Protein AF-A0AAV8XAU9-F1 (afdb_monomer_lite)

Sequence (96 aa):
MEEDGCERRNGKEILLQHMRTHKDDSEVTTYDCHFCSYKAKHKSNFNRHMLIHKDASELTTYRCALCPYNSKRKADLVRHRRFTMRRMCPRKRNEA

InterPro domains:
  IPR013087 Zinc finger C2H2-type [PS50157] (31-58)
  IPR013087 Zinc finger C2H2-type [SM00355] (31-53)
  IPR013087 Zinc finger C2H2-type [SM00355] (62-82)
  IPR036236 Zinc finger C2H2 superfamily [SSF57667] (30-82)

Structure (mmCIF, N/CA/C/O backbone):
data_AF-A0AAV8XAU9-F1
#
_entry.id   AF-A0AAV8XAU9-F1
#
loop_
_atom_site.group_PDB
_atom_site.id
_atom_site.type_symbol
_atom_site.label_atom_id
_atom_site.label_alt_id
_atom_site.label_comp_id
_atom_site.label_asym_id
_atom_site.label_entity_id
_atom_site.label_seq_id
_atom_site.pdbx_PDB_ins_code
_atom_site.Cartn_x
_atom_site.Cartn_y
_atom_site.Cartn_z
_atom_site.occupancy
_atom_site.B_iso_or_equiv
_atom_site.auth_seq_id
_atom_site.auth_comp_id
_atom_site.auth_asym_id
_atom_site.auth_atom_id
_atom_site.pdbx_PDB_model_num
ATOM 1 N N . MET A 1 1 ? 8.169 -28.664 -29.938 1.00 35.09 1 MET A N 1
ATOM 2 C CA . MET A 1 1 ? 7.235 -29.157 -28.910 1.00 35.09 1 MET A CA 1
ATOM 3 C C . MET A 1 1 ? 6.160 -28.108 -28.764 1.00 35.09 1 MET A C 1
ATOM 5 O O . MET A 1 1 ? 6.449 -26.993 -28.347 1.00 35.09 1 MET A O 1
ATOM 9 N N . GLU A 1 2 ? 5.004 -28.451 -29.314 1.00 48.81 2 GLU A N 1
ATOM 10 C CA . GLU A 1 2 ? 3.746 -27.707 -29.332 1.00 48.81 2 GLU A CA 1
A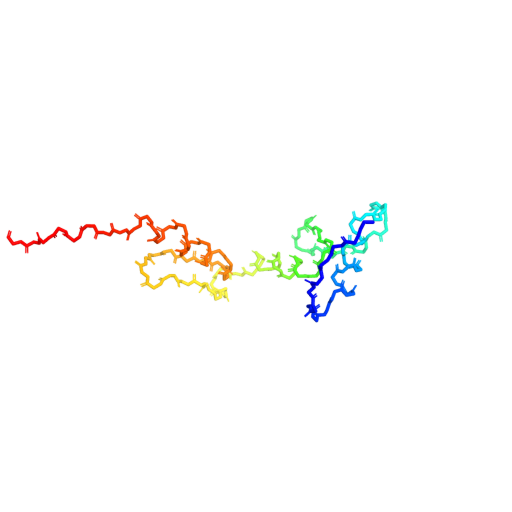TOM 11 C C . GLU A 1 2 ? 3.090 -27.813 -27.957 1.00 48.81 2 GLU A C 1
ATOM 13 O O . GLU A 1 2 ? 3.127 -28.905 -27.418 1.00 48.81 2 GLU A O 1
ATOM 18 N N . GLU A 1 3 ? 2.481 -26.753 -27.419 1.00 37.81 3 GLU A N 1
ATOM 19 C CA . GLU A 1 3 ? 1.476 -26.874 -26.347 1.00 37.81 3 GLU A CA 1
ATOM 20 C C . GLU A 1 3 ? 0.541 -25.640 -26.360 1.00 37.81 3 GLU A C 1
ATOM 22 O O . GLU A 1 3 ? 0.962 -24.501 -26.139 1.00 37.81 3 GLU A O 1
ATOM 27 N N . ASP A 1 4 ? -0.729 -25.913 -26.659 1.00 33.16 4 ASP A N 1
ATOM 28 C CA . ASP A 1 4 ? -1.958 -25.375 -26.065 1.00 33.16 4 ASP A CA 1
ATOM 29 C C . ASP A 1 4 ? -2.214 -23.860 -25.881 1.00 33.16 4 ASP A C 1
ATOM 31 O O . ASP A 1 4 ? -1.799 -23.192 -24.934 1.00 33.16 4 ASP A O 1
ATOM 35 N N . GLY A 1 5 ? -3.087 -23.363 -26.765 1.00 47.00 5 GLY A N 1
ATOM 36 C CA . GLY A 1 5 ? -4.331 -22.643 -26.460 1.00 47.00 5 GLY A CA 1
ATOM 37 C C . GLY A 1 5 ? -4.429 -21.749 -25.217 1.00 47.00 5 GLY A C 1
ATOM 38 O O . GLY A 1 5 ? -4.712 -22.211 -24.117 1.00 47.00 5 GLY A O 1
ATOM 39 N N . CYS A 1 6 ? -4.462 -20.429 -25.440 1.00 36.81 6 CYS A N 1
ATOM 40 C CA . CYS A 1 6 ? -5.506 -19.571 -24.865 1.00 36.81 6 CYS A CA 1
ATOM 41 C C . CYS A 1 6 ? -5.511 -18.196 -25.549 1.00 36.81 6 CYS A C 1
ATOM 43 O O . CYS A 1 6 ? -4.585 -17.402 -25.371 1.00 36.81 6 CYS A O 1
ATOM 45 N N . GLU A 1 7 ? -6.578 -17.869 -26.279 1.00 47.47 7 GLU A N 1
ATOM 46 C CA . GLU A 1 7 ? -6.835 -16.520 -26.789 1.00 47.47 7 GLU A CA 1
ATOM 47 C C . GLU A 1 7 ? -7.132 -15.557 -25.628 1.00 47.47 7 GLU A C 1
ATOM 49 O O . GLU A 1 7 ? -8.277 -15.248 -25.293 1.00 47.47 7 GLU A O 1
ATOM 54 N N . ARG A 1 8 ? -6.080 -15.063 -24.973 1.00 52.34 8 ARG A N 1
ATOM 55 C CA . ARG A 1 8 ? -6.184 -13.956 -24.02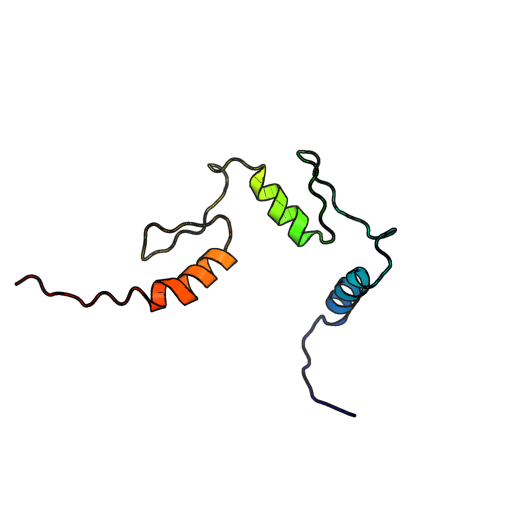1 1.00 52.34 8 ARG A CA 1
ATOM 56 C C . ARG A 1 8 ? -5.753 -12.678 -24.720 1.00 52.34 8 ARG A C 1
ATOM 58 O O . ARG A 1 8 ? -4.570 -12.433 -24.956 1.00 52.34 8 ARG A O 1
ATOM 65 N N . ARG A 1 9 ? -6.764 -11.869 -25.064 1.00 58.66 9 ARG A N 1
ATOM 66 C CA . ARG A 1 9 ? -6.632 -10.478 -25.521 1.00 58.66 9 ARG A CA 1
ATOM 67 C C . ARG A 1 9 ? -5.513 -9.780 -24.730 1.00 58.66 9 ARG A C 1
ATOM 69 O O . ARG A 1 9 ? -5.522 -9.818 -23.504 1.00 58.66 9 ARG A O 1
ATOM 76 N N . ASN A 1 10 ? -4.595 -9.128 -25.450 1.00 57.38 10 ASN A N 1
ATOM 77 C CA . ASN A 1 10 ? -3.506 -8.263 -24.957 1.00 57.38 10 ASN A CA 1
ATOM 78 C C . ASN A 1 10 ? -2.114 -8.864 -24.639 1.00 57.38 10 ASN A C 1
ATOM 80 O O . ASN A 1 10 ? -1.298 -8.189 -24.016 1.00 57.38 10 ASN A O 1
ATOM 84 N N . GLY A 1 11 ? -1.759 -10.060 -25.125 1.00 59.31 11 GLY A N 1
ATOM 85 C CA . GLY A 1 11 ? -0.430 -10.658 -24.873 1.00 59.31 11 GLY A CA 1
ATOM 86 C C . GLY A 1 11 ? 0.786 -9.835 -25.342 1.00 59.31 11 GLY A C 1
ATOM 87 O O . GLY A 1 11 ? 1.846 -9.917 -24.732 1.00 59.31 11 GLY A O 1
ATOM 88 N N . LYS A 1 12 ? 0.641 -8.991 -26.374 1.00 63.88 12 LYS A N 1
ATOM 89 C CA . LYS A 1 12 ? 1.761 -8.252 -26.993 1.00 63.88 12 LYS A CA 1
ATOM 90 C C . LYS A 1 12 ? 2.361 -7.190 -26.064 1.00 63.88 12 LYS A C 1
ATOM 92 O O . LYS A 1 12 ? 3.572 -7.133 -25.899 1.00 63.88 12 LYS A O 1
ATOM 97 N N . GLU A 1 13 ? 1.521 -6.374 -25.424 1.00 67.56 13 GLU A N 1
ATOM 98 C CA . GLU A 1 13 ? 1.972 -5.319 -24.501 1.00 67.56 13 GLU A CA 1
ATOM 99 C C . GLU A 1 13 ? 2.567 -5.913 -23.220 1.00 67.56 13 GLU A C 1
ATOM 101 O O . GLU A 1 13 ? 3.605 -5.462 -22.740 1.00 67.56 13 GLU A O 1
ATOM 106 N N . ILE A 1 14 ? 1.946 -6.977 -22.706 1.00 72.56 14 ILE A N 1
ATOM 107 C CA . ILE A 1 14 ? 2.424 -7.690 -21.519 1.00 72.56 14 ILE A CA 1
ATOM 108 C C . ILE A 1 14 ? 3.764 -8.379 -21.799 1.00 72.56 14 ILE A C 1
ATOM 110 O O . ILE A 1 14 ? 4.660 -8.333 -20.958 1.00 72.56 14 ILE A O 1
ATOM 114 N N . LEU A 1 15 ? 3.934 -8.958 -22.991 1.00 68.44 15 LEU A N 1
ATOM 115 C CA . LEU A 1 15 ? 5.197 -9.551 -23.417 1.00 68.44 15 LEU A CA 1
ATOM 116 C C . LEU A 1 15 ? 6.276 -8.482 -23.608 1.00 68.44 15 LEU A C 1
ATOM 118 O O . LEU A 1 15 ? 7.376 -8.651 -23.103 1.00 68.44 15 LEU A O 1
ATOM 122 N N . LEU A 1 16 ? 5.971 -7.346 -24.241 1.00 69.25 16 LEU A N 1
ATOM 123 C CA . LEU A 1 16 ? 6.914 -6.223 -24.345 1.00 69.25 16 LEU A CA 1
ATOM 124 C C . LEU A 1 16 ? 7.327 -5.693 -22.961 1.00 69.25 16 LEU A C 1
ATOM 126 O O . LEU A 1 16 ? 8.502 -5.415 -22.729 1.00 69.25 16 LEU A O 1
ATOM 130 N N . GLN A 1 17 ? 6.383 -5.596 -22.021 1.00 67.69 17 GLN A N 1
ATOM 131 C CA . GLN A 1 17 ? 6.644 -5.228 -20.628 1.00 67.69 17 GLN A CA 1
ATOM 132 C C . GLN A 1 17 ? 7.543 -6.260 -19.925 1.00 67.69 17 GLN A C 1
ATOM 134 O O . GLN A 1 17 ? 8.446 -5.868 -19.190 1.00 67.69 17 GLN A O 1
ATOM 139 N N . HIS A 1 18 ? 7.319 -7.554 -20.158 1.00 69.00 18 HIS A N 1
ATOM 140 C CA . HIS A 1 18 ? 8.151 -8.643 -19.642 1.00 69.00 18 HIS A CA 1
ATOM 141 C C . HIS A 1 18 ? 9.560 -8.629 -20.254 1.00 69.00 18 HIS A C 1
ATOM 143 O O . HIS A 1 18 ? 10.547 -8.755 -19.545 1.00 69.00 18 HIS A O 1
ATOM 149 N N . MET A 1 19 ? 9.692 -8.384 -21.556 1.00 66.56 19 MET A N 1
ATOM 150 C CA . MET A 1 19 ? 10.993 -8.338 -22.235 1.00 66.56 19 MET A CA 1
ATOM 151 C C . MET A 1 19 ? 11.868 -7.167 -21.757 1.00 66.56 19 MET A C 1
ATOM 153 O O . MET A 1 19 ? 13.091 -7.273 -21.765 1.00 66.56 19 MET A O 1
ATOM 157 N N . ARG A 1 20 ? 11.273 -6.077 -21.246 1.00 65.06 20 ARG A N 1
ATOM 158 C CA . ARG A 1 20 ? 12.012 -4.984 -20.580 1.00 65.06 20 ARG A CA 1
ATOM 159 C C . ARG A 1 20 ? 12.681 -5.402 -19.270 1.00 65.06 20 ARG A C 1
ATOM 161 O O . ARG A 1 20 ? 13.564 -4.688 -18.813 1.00 65.06 20 ARG A O 1
ATOM 168 N N . THR A 1 21 ? 12.280 -6.518 -18.656 1.00 57.47 21 THR A N 1
ATOM 169 C CA . THR A 1 21 ? 12.969 -7.051 -17.469 1.00 57.47 21 THR A CA 1
ATOM 170 C C . THR A 1 21 ? 14.162 -7.937 -17.822 1.00 57.47 21 THR A C 1
ATOM 172 O O . THR A 1 21 ? 14.937 -8.247 -16.926 1.00 57.47 21 THR A O 1
ATOM 175 N N . HIS A 1 22 ? 14.303 -8.333 -19.094 1.00 61.09 22 HIS A N 1
ATOM 176 C CA . HIS A 1 22 ? 15.423 -9.135 -19.612 1.00 61.09 22 HIS A CA 1
ATOM 177 C C . HIS A 1 22 ? 16.488 -8.302 -20.340 1.00 61.09 22 HIS A C 1
ATOM 179 O O . HIS A 1 22 ? 17.562 -8.816 -20.634 1.00 61.09 22 HIS A O 1
ATOM 185 N N . LYS A 1 23 ? 16.203 -7.031 -20.659 1.00 54.81 23 LYS A N 1
ATOM 186 C CA . LYS A 1 23 ? 17.176 -6.111 -21.265 1.00 54.81 23 LYS A CA 1
ATOM 187 C C . LYS A 1 23 ? 18.086 -5.543 -20.172 1.00 54.81 23 LYS A C 1
ATOM 189 O O . LYS A 1 23 ? 17.585 -5.163 -19.117 1.00 54.81 23 LYS A O 1
ATOM 194 N N . ASP A 1 24 ? 19.386 -5.518 -20.459 1.00 51.53 24 ASP A N 1
ATOM 195 C CA . ASP A 1 24 ? 20.473 -4.993 -19.626 1.00 51.53 24 ASP A CA 1
ATOM 196 C C . ASP A 1 24 ? 20.045 -3.749 -18.817 1.00 51.53 24 ASP A C 1
ATOM 198 O O . ASP A 1 24 ? 19.451 -2.814 -19.363 1.00 51.53 24 ASP A O 1
ATOM 202 N N . ASP A 1 25 ? 20.285 -3.780 -17.500 1.00 54.47 25 ASP A N 1
ATOM 203 C CA . ASP A 1 25 ? 19.710 -2.886 -16.472 1.00 54.47 25 ASP A CA 1
ATOM 204 C C . ASP A 1 25 ? 20.045 -1.391 -16.688 1.00 54.47 25 ASP A C 1
ATOM 206 O O . ASP A 1 25 ? 19.487 -0.522 -16.018 1.00 54.47 25 ASP A O 1
ATOM 210 N N . SER A 1 26 ? 20.901 -1.082 -17.668 1.00 52.19 26 SER A N 1
ATOM 211 C CA . SER A 1 26 ? 21.418 0.251 -17.964 1.00 52.19 26 SER A CA 1
ATOM 212 C C . SER A 1 26 ? 20.469 1.171 -18.753 1.00 52.19 26 SER A C 1
ATOM 214 O O . SER A 1 26 ? 20.652 2.385 -18.699 1.00 52.19 26 SER A O 1
ATOM 216 N N . GLU A 1 27 ? 19.447 0.655 -19.456 1.00 53.25 27 GLU A N 1
ATOM 217 C CA . GLU A 1 27 ? 18.545 1.480 -20.299 1.00 53.25 27 GLU A CA 1
ATOM 218 C C . GLU A 1 27 ? 17.047 1.307 -19.994 1.00 53.25 27 GLU A C 1
ATOM 220 O O . GLU A 1 27 ? 16.176 1.596 -20.823 1.00 53.25 27 GLU A O 1
ATOM 225 N N . VAL A 1 28 ? 16.693 0.822 -18.800 1.00 65.12 28 VAL A N 1
ATOM 226 C CA . VAL A 1 28 ? 15.280 0.764 -18.413 1.00 65.12 28 VAL A CA 1
ATOM 227 C C . VAL A 1 28 ? 14.826 2.163 -17.989 1.00 65.12 28 VAL A C 1
ATOM 229 O O . VAL A 1 28 ? 15.266 2.702 -16.974 1.00 65.12 28 VAL A O 1
ATOM 232 N N . THR A 1 29 ? 13.930 2.779 -18.765 1.00 68.56 29 THR A N 1
ATOM 233 C CA . THR A 1 29 ? 13.263 4.019 -18.350 1.00 68.56 29 THR A CA 1
ATOM 234 C C . THR A 1 29 ? 12.503 3.741 -17.054 1.00 68.56 29 THR A C 1
ATOM 236 O O . THR A 1 29 ? 11.462 3.077 -17.051 1.00 68.56 29 THR A O 1
ATOM 239 N N . THR A 1 30 ? 13.059 4.199 -15.935 1.00 81.44 30 THR A N 1
ATOM 240 C CA . THR A 1 30 ? 12.433 4.092 -14.619 1.00 81.44 30 THR A CA 1
ATOM 241 C C . THR A 1 30 ? 11.616 5.342 -14.330 1.00 81.44 30 THR A C 1
ATOM 243 O O . THR A 1 30 ? 11.926 6.432 -14.796 1.00 81.44 30 THR A O 1
ATOM 246 N N . TYR A 1 31 ? 10.552 5.170 -13.555 1.00 84.00 31 TYR A N 1
ATOM 247 C CA . TYR A 1 31 ? 9.795 6.263 -12.965 1.00 84.00 31 TYR A CA 1
ATOM 248 C C . TYR A 1 31 ? 10.413 6.578 -11.605 1.00 84.00 31 TYR A C 1
ATOM 250 O O . TYR A 1 31 ? 10.350 5.736 -10.699 1.00 84.00 31 TYR A O 1
ATOM 258 N N . ASP A 1 32 ? 11.034 7.745 -11.470 1.00 89.44 32 ASP A N 1
ATOM 259 C CA . ASP A 1 32 ? 11.601 8.232 -10.217 1.00 89.44 32 ASP A CA 1
ATOM 260 C C . ASP A 1 32 ? 10.553 8.977 -9.386 1.00 89.44 32 ASP A C 1
ATOM 262 O O . ASP A 1 32 ? 9.707 9.709 -9.897 1.00 89.44 32 ASP A O 1
ATOM 266 N N . CYS A 1 33 ? 10.574 8.749 -8.076 1.00 90.88 33 CYS A N 1
ATOM 267 C CA . CYS A 1 33 ? 9.756 9.516 -7.154 1.00 90.88 33 CYS A CA 1
ATOM 268 C C . CYS A 1 33 ? 10.472 10.815 -6.789 1.00 90.88 33 CYS A C 1
ATOM 270 O O . CYS A 1 33 ? 11.639 10.801 -6.421 1.00 90.88 33 CYS A O 1
ATOM 272 N N . HIS A 1 34 ? 9.756 11.936 -6.817 1.00 88.94 34 HIS A N 1
ATOM 273 C CA . HIS A 1 34 ? 10.328 13.230 -6.433 1.00 88.94 34 HIS A CA 1
ATOM 274 C C . HIS A 1 34 ? 10.338 13.460 -4.911 1.00 88.94 34 HIS A C 1
ATOM 276 O O . HIS A 1 34 ? 11.014 14.360 -4.430 1.00 88.94 34 HIS A O 1
ATOM 282 N N . PHE A 1 35 ? 9.613 12.638 -4.143 1.00 87.38 35 PHE A N 1
ATOM 283 C CA . PHE A 1 35 ? 9.542 12.729 -2.678 1.00 87.38 35 PHE A CA 1
ATOM 284 C C . PHE A 1 35 ? 10.544 11.811 -1.962 1.00 87.38 35 PHE A C 1
ATOM 286 O O . PHE A 1 35 ? 10.800 11.985 -0.774 1.00 87.38 35 PHE A O 1
ATOM 293 N N . CYS A 1 36 ? 11.091 10.798 -2.644 1.00 90.56 36 CYS A N 1
ATOM 294 C CA . CYS A 1 36 ? 12.047 9.854 -2.058 1.00 90.56 36 CYS A CA 1
ATOM 295 C C . CYS A 1 36 ? 12.873 9.148 -3.140 1.00 90.56 36 CYS A C 1
ATOM 297 O O . CYS A 1 36 ? 12.511 9.159 -4.308 1.00 90.56 36 CYS A O 1
ATOM 299 N N . SER A 1 37 ? 13.927 8.425 -2.760 1.00 89.38 37 SER A N 1
ATOM 300 C CA . SER A 1 37 ? 14.820 7.723 -3.701 1.00 89.38 37 SER A CA 1
ATOM 301 C C . SER A 1 37 ? 14.212 6.485 -4.391 1.00 89.38 37 SER A C 1
ATOM 303 O O . SER A 1 37 ? 14.942 5.683 -4.974 1.00 89.38 37 SER A O 1
ATOM 305 N N . TYR A 1 38 ? 12.892 6.285 -4.324 1.00 89.50 38 TYR A N 1
ATOM 306 C CA . TYR A 1 38 ? 12.226 5.141 -4.944 1.00 89.50 38 TYR A CA 1
ATOM 307 C C . TYR A 1 38 ? 12.173 5.273 -6.469 1.00 89.50 38 TYR A C 1
ATOM 309 O O . TYR A 1 38 ? 11.790 6.311 -7.008 1.00 89.50 38 TYR A O 1
ATOM 317 N N . LYS A 1 39 ? 12.494 4.177 -7.164 1.00 88.88 39 LYS A N 1
ATOM 318 C CA . LYS A 1 39 ? 12.411 4.057 -8.623 1.00 88.88 39 LYS A CA 1
ATOM 319 C C . LYS A 1 39 ? 11.588 2.828 -8.990 1.00 88.88 39 LYS A C 1
ATOM 321 O O . LYS A 1 39 ? 11.779 1.750 -8.427 1.00 88.88 39 LYS A O 1
ATOM 326 N N . ALA A 1 40 ? 10.674 2.970 -9.944 1.00 86.50 40 ALA A N 1
ATOM 327 C CA . ALA A 1 40 ? 9.850 1.871 -10.433 1.00 86.50 40 ALA A CA 1
ATOM 328 C C . ALA A 1 40 ? 10.084 1.624 -11.920 1.00 86.50 40 ALA A C 1
ATOM 330 O O . ALA A 1 40 ? 10.017 2.542 -12.726 1.00 86.50 40 ALA A O 1
ATOM 331 N N . LYS A 1 41 ? 10.248 0.358 -12.314 1.00 84.75 41 LYS A N 1
ATOM 332 C CA . LYS A 1 41 ? 10.355 -0.022 -13.735 1.00 84.75 41 LYS A CA 1
ATOM 333 C C . LYS A 1 41 ? 9.017 0.109 -14.492 1.00 84.75 41 LYS A C 1
ATOM 335 O O . LYS A 1 41 ? 8.985 0.137 -15.715 1.00 84.75 41 LYS A O 1
ATOM 340 N N . HIS A 1 42 ? 7.886 0.105 -13.778 1.00 83.81 42 HIS A N 1
ATOM 341 C CA . HIS A 1 42 ? 6.537 0.085 -14.360 1.00 83.81 42 HIS A CA 1
ATOM 342 C C . HIS A 1 42 ? 5.690 1.235 -13.794 1.00 83.81 42 HIS A C 1
ATOM 344 O O . HIS A 1 42 ? 5.651 1.429 -12.575 1.00 83.81 42 HIS A O 1
ATOM 350 N N . LYS A 1 43 ? 4.917 1.917 -14.652 1.00 82.56 43 LYS A N 1
ATOM 351 C CA . LYS A 1 43 ? 4.034 3.036 -14.264 1.00 82.56 43 LYS A CA 1
ATOM 352 C C . LYS A 1 43 ? 3.008 2.647 -13.198 1.00 82.56 43 LYS A C 1
ATOM 354 O O . LYS A 1 43 ? 2.731 3.413 -12.283 1.00 82.56 43 LYS A O 1
ATOM 359 N N . SER A 1 44 ? 2.460 1.435 -13.279 1.00 83.81 44 SER A N 1
ATOM 360 C CA . SER A 1 44 ? 1.505 0.914 -12.291 1.00 83.81 44 SER A CA 1
ATOM 361 C C . SER A 1 44 ? 2.120 0.777 -10.894 1.00 83.81 44 SER A C 1
ATOM 363 O O . SER A 1 44 ? 1.465 1.080 -9.895 1.00 83.81 44 SER A O 1
ATOM 365 N N . ASN A 1 45 ? 3.392 0.379 -10.815 1.00 86.56 45 ASN A N 1
ATOM 366 C CA . ASN A 1 45 ? 4.133 0.313 -9.558 1.00 86.56 45 ASN A CA 1
ATOM 367 C C . ASN A 1 45 ? 4.442 1.717 -9.025 1.00 86.56 45 ASN A C 1
ATOM 369 O O . ASN A 1 45 ? 4.281 1.938 -7.827 1.00 86.56 45 ASN A O 1
ATOM 373 N N . PHE A 1 46 ? 4.807 2.655 -9.905 1.00 89.06 46 PHE A N 1
ATOM 374 C CA . PHE A 1 46 ? 5.030 4.056 -9.549 1.00 89.06 46 PHE A CA 1
ATOM 375 C C . PHE A 1 46 ? 3.771 4.717 -8.981 1.00 89.06 46 PHE A C 1
ATOM 377 O O . PHE A 1 46 ? 3.782 5.196 -7.854 1.00 89.06 46 PHE A O 1
ATOM 384 N N . ASN A 1 47 ? 2.645 4.641 -9.694 1.00 87.19 47 ASN A N 1
ATOM 385 C CA . ASN A 1 47 ? 1.371 5.198 -9.232 1.00 87.19 47 ASN A CA 1
ATOM 386 C C . ASN A 1 47 ? 0.939 4.603 -7.886 1.00 87.19 47 ASN A C 1
ATOM 388 O O . ASN A 1 47 ? 0.447 5.321 -7.019 1.00 87.19 47 ASN A O 1
ATOM 392 N N . ARG A 1 48 ? 1.147 3.293 -7.688 1.00 86.38 48 ARG A N 1
ATOM 393 C CA . ARG A 1 48 ? 0.890 2.640 -6.398 1.00 86.38 48 ARG A CA 1
ATOM 394 C C . ARG A 1 48 ? 1.816 3.163 -5.306 1.00 86.38 48 ARG A C 1
ATOM 396 O O . ARG A 1 48 ? 1.365 3.323 -4.179 1.00 86.38 48 ARG A O 1
ATOM 403 N N . HIS A 1 49 ? 3.089 3.379 -5.618 1.00 89.69 49 HIS A N 1
ATOM 404 C CA . HIS A 1 49 ? 4.039 3.957 -4.680 1.00 89.69 49 HIS A CA 1
ATOM 405 C C . HIS A 1 49 ? 3.626 5.375 -4.279 1.00 89.69 49 HIS A C 1
ATOM 407 O O . HIS A 1 49 ? 3.615 5.664 -3.094 1.00 89.69 49 HIS A O 1
ATOM 413 N N . MET A 1 50 ? 3.172 6.218 -5.211 1.00 87.75 50 MET A N 1
ATOM 414 C CA . MET A 1 50 ? 2.736 7.588 -4.898 1.00 87.75 50 MET A CA 1
ATOM 415 C C . MET A 1 50 ? 1.595 7.658 -3.871 1.00 87.75 50 MET A C 1
ATOM 417 O O . MET A 1 50 ? 1.433 8.675 -3.208 1.00 87.75 50 MET A O 1
ATOM 421 N N . LEU A 1 51 ? 0.840 6.571 -3.675 1.00 84.75 51 LEU A N 1
ATOM 422 C CA . LEU A 1 51 ? -0.159 6.465 -2.607 1.00 84.75 51 LEU A CA 1
ATOM 423 C C . LEU A 1 51 ? 0.445 6.477 -1.194 1.00 84.75 51 LEU A C 1
ATOM 425 O O . LEU A 1 51 ? -0.308 6.619 -0.242 1.00 84.75 51 LEU A O 1
ATOM 429 N N . ILE A 1 52 ? 1.753 6.280 -1.012 1.00 84.31 52 ILE A N 1
ATOM 430 C CA . ILE A 1 52 ? 2.375 6.369 0.320 1.00 84.31 52 ILE A CA 1
ATOM 431 C C . ILE A 1 52 ? 2.665 7.813 0.727 1.00 84.31 52 ILE A C 1
ATOM 433 O O . ILE A 1 52 ? 2.700 8.091 1.918 1.00 84.31 52 ILE A O 1
ATOM 437 N N . HIS A 1 53 ? 2.866 8.692 -0.259 1.00 85.62 53 HIS A N 1
ATOM 438 C CA . HIS A 1 53 ? 3.130 10.120 -0.060 1.00 85.62 53 HIS A CA 1
ATOM 439 C C . HIS A 1 53 ? 1.844 10.936 0.067 1.00 85.62 53 HIS A C 1
ATOM 441 O O . HIS A 1 53 ? 1.895 12.101 0.431 1.00 85.62 53 HIS A O 1
ATOM 447 N N . LYS A 1 54 ? 0.691 10.330 -0.240 1.00 79.25 54 LYS A N 1
ATOM 448 C CA . LYS A 1 54 ? -0.618 10.917 0.045 1.00 79.25 54 LYS A CA 1
ATOM 449 C C . LYS A 1 54 ? -0.979 10.708 1.510 1.00 79.25 54 LYS A C 1
ATOM 451 O O . LYS A 1 54 ? -0.748 9.624 2.057 1.00 79.25 54 LYS A O 1
ATOM 456 N N . ASP A 1 55 ? -1.611 11.710 2.106 1.00 74.19 55 ASP A N 1
ATOM 457 C CA . ASP A 1 55 ? -2.098 11.644 3.476 1.00 74.19 55 ASP A CA 1
ATOM 458 C C . ASP A 1 55 ? -3.061 10.474 3.681 1.00 74.19 55 ASP A C 1
ATOM 460 O O . ASP A 1 55 ? -3.971 10.218 2.887 1.00 74.19 55 ASP A O 1
ATOM 464 N N . ALA A 1 56 ? -2.870 9.748 4.786 1.00 66.88 56 ALA A N 1
ATOM 465 C CA . ALA A 1 56 ? -3.687 8.584 5.131 1.00 66.88 56 ALA A CA 1
ATOM 466 C C . ALA A 1 56 ? -5.182 8.926 5.266 1.00 66.88 56 ALA A C 1
ATOM 468 O O . ALA A 1 56 ? -6.017 8.049 5.049 1.00 66.88 56 ALA A O 1
ATOM 469 N N . SER A 1 57 ? -5.499 10.184 5.578 1.00 65.56 57 SER A N 1
ATOM 470 C CA . SER A 1 57 ? -6.861 10.715 5.682 1.00 65.56 57 SER A CA 1
ATOM 471 C C . SER A 1 57 ? -7.532 10.942 4.324 1.00 65.56 57 SER A C 1
ATOM 473 O O . SER A 1 57 ? -8.750 10.832 4.227 1.00 65.56 57 SER A O 1
ATOM 475 N N . GLU A 1 58 ? -6.760 11.204 3.267 1.00 65.38 58 GLU A N 1
ATOM 476 C CA . GLU A 1 58 ? -7.277 11.369 1.898 1.00 65.38 58 GLU A CA 1
ATOM 477 C C . GLU A 1 58 ? -7.303 10.050 1.113 1.00 65.38 58 GLU A C 1
ATOM 479 O O . GLU A 1 58 ? -7.896 9.936 0.037 1.00 65.38 58 GLU A O 1
ATOM 484 N N . LEU A 1 59 ? -6.657 9.014 1.647 1.00 69.81 59 LEU A N 1
ATOM 485 C CA . LEU A 1 59 ? -6.676 7.681 1.071 1.00 69.81 59 LEU A CA 1
ATOM 486 C C . LEU A 1 59 ? -7.988 6.981 1.395 1.00 69.81 59 LEU A C 1
ATOM 488 O O . LEU A 1 59 ? -8.205 6.501 2.506 1.00 69.81 59 LEU A O 1
ATOM 492 N N . THR A 1 60 ? -8.825 6.808 0.373 1.00 73.69 60 THR A N 1
ATOM 493 C CA . THR A 1 60 ? -9.935 5.858 0.437 1.00 73.69 60 THR A CA 1
ATOM 494 C C . THR A 1 60 ? -9.380 4.463 0.729 1.00 73.69 60 THR A C 1
ATOM 496 O O . THR A 1 60 ? -8.787 3.805 -0.130 1.00 73.69 60 THR A O 1
ATOM 499 N N . THR A 1 61 ? -9.546 4.011 1.970 1.00 81.25 61 THR A N 1
ATOM 500 C CA . THR A 1 61 ? -9.154 2.665 2.382 1.00 81.25 61 THR A CA 1
ATOM 501 C C . THR A 1 61 ? -10.255 1.665 2.044 1.00 81.25 61 THR A C 1
ATOM 503 O O . THR A 1 61 ? -11.452 1.939 2.101 1.00 81.25 61 THR A O 1
ATOM 506 N N . TYR A 1 62 ? -9.840 0.458 1.686 1.00 84.94 62 TYR A N 1
ATOM 507 C CA . TYR A 1 62 ? -10.709 -0.684 1.469 1.00 84.94 62 TYR A CA 1
ATOM 508 C C . TYR A 1 62 ? -10.925 -1.385 2.805 1.00 84.94 62 TYR A C 1
ATOM 510 O O . TYR A 1 62 ? -10.033 -2.082 3.301 1.00 84.94 62 TYR A O 1
ATOM 518 N N . ARG A 1 63 ? -12.106 -1.197 3.393 1.00 85.56 63 ARG A N 1
ATOM 519 C CA . ARG A 1 63 ? -12.478 -1.806 4.671 1.00 85.56 63 ARG A CA 1
ATOM 520 C C . ARG A 1 63 ? -13.122 -3.175 4.467 1.00 85.56 63 ARG A C 1
ATOM 522 O O . ARG A 1 63 ? -13.883 -3.391 3.523 1.00 85.56 63 ARG A O 1
ATOM 529 N N . CYS A 1 64 ? -12.815 -4.115 5.354 1.00 85.19 64 CYS A N 1
ATOM 530 C CA . CYS A 1 64 ? -13.546 -5.368 5.422 1.00 85.19 64 CYS A CA 1
ATOM 531 C C . CYS A 1 64 ? -14.898 -5.164 6.115 1.00 85.19 64 CYS A C 1
ATOM 533 O O . CYS A 1 64 ? -14.978 -4.503 7.143 1.00 85.19 64 CYS A O 1
ATOM 535 N N . ALA A 1 65 ? -15.957 -5.771 5.579 1.00 84.12 65 ALA A N 1
ATOM 536 C CA . ALA A 1 65 ? -17.289 -5.696 6.177 1.00 84.12 65 ALA A CA 1
ATOM 537 C C . ALA A 1 65 ? -17.441 -6.551 7.451 1.00 84.12 65 ALA A C 1
ATOM 539 O O . ALA A 1 65 ? -18.367 -6.334 8.219 1.00 84.12 65 ALA A O 1
ATOM 540 N N . LEU A 1 66 ? -16.557 -7.533 7.665 1.00 82.94 66 LEU A N 1
ATOM 541 C CA . LEU A 1 66 ? -16.704 -8.547 8.718 1.00 82.94 66 LEU A CA 1
ATOM 542 C C . LEU A 1 66 ? -15.722 -8.378 9.884 1.00 82.94 66 LEU A C 1
ATOM 544 O O . LEU A 1 66 ? -15.820 -9.092 10.876 1.00 82.94 66 LEU A O 1
ATOM 548 N N . CYS A 1 67 ? -14.741 -7.483 9.771 1.00 84.44 67 CYS A N 1
ATOM 549 C CA . CYS A 1 67 ? -13.731 -7.271 10.804 1.00 84.44 67 CYS A CA 1
ATOM 550 C C . CYS A 1 67 ? -13.155 -5.844 10.705 1.00 84.44 67 CYS A C 1
ATOM 552 O O . CYS A 1 67 ? -13.346 -5.179 9.683 1.00 84.44 67 CYS A O 1
ATOM 554 N N . PRO A 1 68 ? -12.414 -5.352 11.716 1.00 83.69 68 PRO A N 1
ATOM 555 C CA . PRO A 1 68 ? -11.851 -3.997 11.700 1.00 83.69 68 PRO A CA 1
ATOM 556 C C . PRO A 1 68 ? -10.680 -3.815 10.713 1.00 83.69 68 PRO A C 1
ATOM 558 O O . PRO A 1 68 ? -10.103 -2.729 10.631 1.00 83.69 68 PRO A O 1
ATOM 561 N N . TYR A 1 69 ? -10.321 -4.851 9.944 1.00 84.12 69 TYR A N 1
ATOM 562 C CA . TYR A 1 69 ? -9.253 -4.771 8.953 1.00 84.12 69 TYR A CA 1
ATOM 563 C C . TYR A 1 69 ? -9.595 -3.777 7.839 1.00 84.12 69 TYR A C 1
ATOM 565 O O . TYR A 1 69 ? -10.662 -3.829 7.222 1.00 84.12 69 TYR A O 1
ATOM 573 N N . ASN A 1 70 ? -8.640 -2.909 7.531 1.00 86.69 70 ASN A N 1
ATOM 574 C CA . ASN A 1 70 ? -8.680 -1.999 6.399 1.00 86.69 70 ASN A CA 1
ATOM 575 C C . ASN A 1 70 ? -7.322 -2.010 5.688 1.00 86.69 70 ASN A C 1
ATOM 577 O O . ASN A 1 70 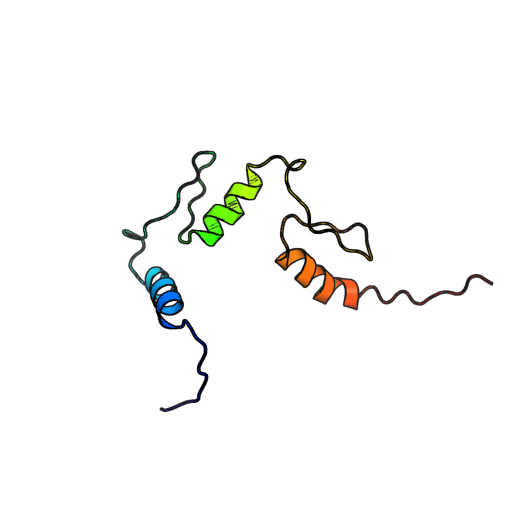? -6.291 -2.305 6.293 1.00 86.69 70 ASN A O 1
ATOM 581 N N . SER A 1 71 ? -7.323 -1.739 4.386 1.00 86.69 71 SER A N 1
ATOM 582 C CA . SER A 1 71 ? -6.093 -1.638 3.602 1.00 86.69 71 SER A CA 1
ATOM 583 C C . SER A 1 71 ? -6.168 -0.516 2.578 1.00 86.69 71 SER A C 1
ATOM 585 O O . SER A 1 71 ? -7.215 -0.252 1.998 1.00 86.69 71 SER A O 1
ATOM 587 N N . LYS A 1 72 ? -5.020 0.087 2.271 1.00 84.25 72 LYS A N 1
ATOM 588 C CA . LYS A 1 72 ? -4.861 1.066 1.187 1.00 84.25 72 LYS A CA 1
ATOM 589 C C . LYS A 1 72 ? -5.023 0.445 -0.213 1.00 84.25 72 LYS A C 1
ATOM 591 O O . LYS A 1 72 ? -5.107 1.168 -1.200 1.00 84.25 72 LYS A O 1
ATOM 596 N N . ARG A 1 73 ? -5.043 -0.893 -0.340 1.00 84.44 73 ARG A N 1
ATOM 597 C CA . ARG A 1 73 ? -5.099 -1.597 -1.636 1.00 84.44 73 ARG A CA 1
ATOM 598 C C . ARG A 1 73 ? -6.187 -2.667 -1.671 1.00 84.44 73 ARG A C 1
ATOM 600 O O . ARG A 1 73 ? -6.240 -3.554 -0.821 1.00 84.44 73 ARG A O 1
ATOM 607 N N . LYS A 1 74 ? -6.963 -2.687 -2.760 1.00 85.06 74 LYS A N 1
ATOM 608 C CA . LYS A 1 74 ? -7.998 -3.706 -3.013 1.00 85.06 74 LYS A CA 1
ATOM 609 C C . LYS A 1 74 ? -7.447 -5.137 -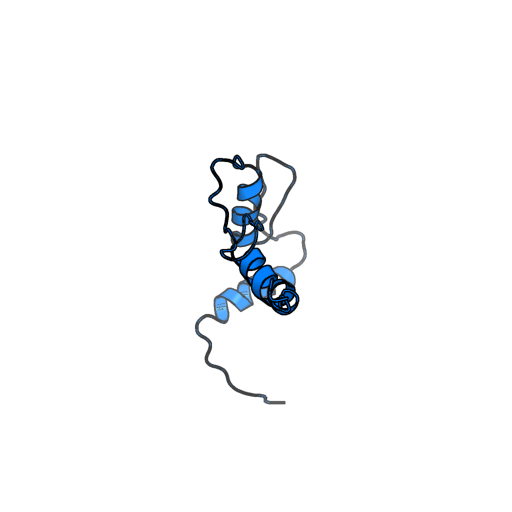3.001 1.00 85.06 74 LYS A C 1
ATOM 611 O O . LYS A 1 74 ? -8.067 -6.027 -2.429 1.00 85.06 74 LYS A O 1
ATOM 616 N N . ALA A 1 75 ? -6.277 -5.361 -3.605 1.00 86.62 75 ALA A N 1
ATOM 617 C CA . ALA A 1 75 ? -5.651 -6.685 -3.664 1.00 86.62 75 ALA A CA 1
ATOM 618 C C . ALA A 1 75 ? -5.334 -7.248 -2.268 1.00 86.62 75 ALA A C 1
ATOM 620 O O . ALA A 1 75 ? -5.514 -8.441 -2.026 1.00 86.62 75 ALA A O 1
ATOM 621 N N . ASP A 1 76 ? -4.931 -6.386 -1.331 1.00 86.75 76 ASP A N 1
ATOM 622 C CA . ASP A 1 76 ? -4.678 -6.791 0.049 1.00 86.75 76 ASP A CA 1
ATOM 623 C C . ASP A 1 76 ? -5.977 -7.166 0.764 1.00 86.75 76 ASP A C 1
ATOM 625 O O . ASP A 1 76 ? -5.996 -8.177 1.460 1.00 86.75 76 ASP A O 1
ATOM 629 N N . LEU A 1 77 ? -7.074 -6.425 0.545 1.00 88.75 77 LEU A N 1
ATOM 630 C CA . LEU A 1 77 ? -8.391 -6.789 1.078 1.00 88.75 77 LEU A CA 1
ATOM 631 C C . LEU A 1 77 ? -8.874 -8.137 0.516 1.00 88.75 77 LEU A C 1
ATOM 633 O O . LEU A 1 77 ? -9.401 -8.961 1.259 1.00 88.75 77 LEU A O 1
ATOM 637 N N . VAL A 1 78 ? -8.678 -8.396 -0.780 1.00 88.44 78 VAL A N 1
ATOM 638 C CA . VAL A 1 78 ? -9.029 -9.688 -1.399 1.00 88.44 78 VAL A CA 1
ATOM 639 C C . VAL A 1 78 ? -8.201 -10.822 -0.798 1.00 88.44 78 VAL A C 1
ATOM 641 O O . VAL A 1 78 ? -8.759 -11.858 -0.437 1.00 88.44 78 VAL A O 1
ATOM 644 N N . ARG A 1 79 ? -6.888 -10.627 -0.632 1.00 88.00 79 ARG A N 1
ATOM 645 C CA . ARG A 1 79 ? -6.007 -11.604 0.023 1.00 88.00 79 ARG A CA 1
ATOM 646 C C . ARG A 1 79 ? -6.428 -11.840 1.474 1.00 88.00 79 ARG A C 1
ATOM 648 O O . ARG A 1 79 ? -6.580 -12.988 1.877 1.00 88.00 79 ARG A O 1
ATOM 655 N N . HIS A 1 80 ? -6.685 -10.775 2.226 1.00 86.44 80 HIS A N 1
ATOM 656 C CA . HIS A 1 80 ? -7.207 -10.847 3.588 1.00 86.44 80 HIS A CA 1
ATOM 657 C C . HIS A 1 80 ? -8.503 -11.669 3.645 1.00 86.44 80 HIS A C 1
ATOM 659 O O . HIS A 1 80 ? -8.597 -12.628 4.405 1.00 86.44 80 HIS A O 1
ATOM 665 N N . ARG A 1 81 ? -9.478 -11.390 2.771 1.00 85.06 81 ARG A N 1
ATOM 666 C CA . ARG A 1 81 ? -10.711 -12.188 2.690 1.00 85.06 81 ARG A CA 1
ATOM 667 C C . ARG A 1 81 ? -10.428 -13.651 2.347 1.00 85.06 81 ARG A C 1
ATOM 669 O O . ARG A 1 81 ? -11.030 -14.543 2.928 1.00 85.06 81 ARG A O 1
ATOM 676 N N . ARG A 1 82 ? -9.499 -13.919 1.432 1.00 85.31 82 ARG A N 1
ATOM 677 C CA . ARG A 1 82 ? -9.201 -15.280 0.973 1.00 85.31 82 ARG A CA 1
ATOM 678 C C . ARG A 1 82 ? -8.540 -16.147 2.044 1.00 85.31 82 ARG A C 1
ATOM 680 O O . ARG A 1 82 ? -8.862 -17.327 2.127 1.00 85.31 82 ARG A O 1
ATOM 687 N N . PHE A 1 83 ? -7.628 -15.589 2.839 1.00 81.69 83 PHE A N 1
ATOM 688 C CA . PHE A 1 83 ? -6.828 -16.360 3.801 1.00 81.69 83 PHE A CA 1
ATOM 689 C C . PHE A 1 83 ? -7.272 -16.173 5.255 1.00 81.69 83 PHE A C 1
ATOM 691 O O . PHE A 1 83 ? -7.281 -17.135 6.018 1.00 81.69 83 PHE A O 1
ATOM 698 N N . THR A 1 84 ? -7.667 -14.962 5.645 1.00 75.19 84 THR A N 1
ATOM 699 C CA . THR A 1 84 ? -8.036 -14.639 7.030 1.00 75.19 84 THR A CA 1
ATOM 700 C C . THR A 1 84 ? -9.495 -14.988 7.319 1.00 75.19 84 THR A C 1
ATOM 702 O O . THR A 1 84 ? -9.771 -15.597 8.347 1.00 75.19 84 THR A O 1
ATOM 705 N N . MET A 1 85 ? -10.430 -14.723 6.397 1.00 66.75 85 MET A N 1
ATOM 706 C CA . ME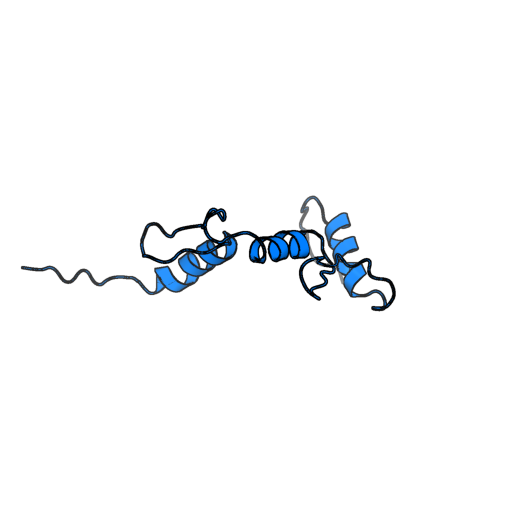T A 1 85 ? -11.847 -15.081 6.620 1.00 66.75 85 MET A CA 1
ATOM 707 C C . MET A 1 85 ? -12.093 -16.589 6.564 1.00 66.75 85 MET A C 1
ATOM 709 O O . MET A 1 85 ? -13.005 -17.078 7.215 1.00 66.75 85 MET A O 1
ATOM 713 N N . ARG A 1 86 ? -11.244 -17.355 5.862 1.00 62.94 86 ARG A N 1
ATOM 714 C CA . ARG A 1 86 ? -11.269 -18.827 5.932 1.00 62.94 86 ARG A CA 1
ATOM 715 C C . ARG A 1 86 ? -10.897 -19.369 7.317 1.00 62.94 86 ARG A C 1
ATOM 717 O O . ARG A 1 86 ? -11.259 -20.496 7.630 1.00 62.94 86 ARG A O 1
ATOM 724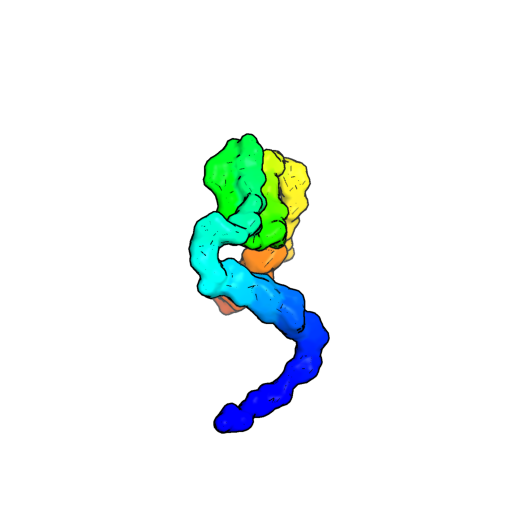 N N . ARG A 1 87 ? -10.182 -18.583 8.132 1.00 59.38 87 ARG A N 1
ATOM 725 C CA . ARG A 1 87 ? -9.790 -18.931 9.508 1.00 59.38 87 ARG A CA 1
ATOM 726 C C . ARG A 1 87 ? -10.731 -18.360 10.573 1.00 59.38 87 ARG A C 1
ATOM 728 O O . ARG A 1 87 ? -10.728 -18.861 11.688 1.00 59.38 87 ARG A O 1
ATOM 735 N N . MET A 1 88 ? -11.558 -17.367 10.242 1.00 55.34 88 MET A N 1
ATOM 736 C CA . MET A 1 88 ? -12.600 -16.835 11.130 1.00 55.34 88 MET A CA 1
ATOM 737 C C . MET A 1 88 ? -13.938 -17.544 10.905 1.00 55.34 88 MET A C 1
ATOM 739 O O . MET A 1 88 ? -14.939 -16.885 10.658 1.00 55.34 88 MET A O 1
ATOM 743 N N . CYS A 1 89 ? -13.976 -18.877 10.985 1.00 43.22 89 CYS A N 1
ATOM 744 C CA . CYS A 1 89 ? -15.238 -19.562 11.257 1.00 43.22 89 CYS A CA 1
ATOM 745 C C . CYS A 1 89 ? -15.484 -19.400 12.765 1.00 43.22 89 CYS A C 1
ATOM 747 O O . CYS A 1 89 ? -14.828 -20.095 13.548 1.00 43.22 89 CYS A O 1
ATOM 749 N N . PRO A 1 90 ? -16.333 -18.462 13.226 1.00 49.41 90 PRO A N 1
ATOM 750 C CA . PRO A 1 90 ? -16.639 -18.398 14.638 1.00 49.41 90 PRO A CA 1
ATOM 751 C C . PRO A 1 90 ? -17.533 -19.608 14.889 1.00 49.41 90 PRO A C 1
ATOM 753 O O . PRO A 1 90 ? -18.642 -19.683 14.357 1.00 49.41 90 PRO A O 1
ATOM 756 N N . ARG A 1 91 ? -17.073 -20.582 15.684 1.00 46.69 91 ARG A N 1
ATOM 757 C CA . ARG A 1 91 ? -18.027 -21.477 16.344 1.00 46.69 91 ARG A CA 1
ATOM 758 C C . ARG A 1 91 ? -18.961 -20.540 17.099 1.00 46.69 91 ARG A C 1
ATOM 760 O O . ARG A 1 91 ? -18.523 -19.920 18.065 1.00 46.69 91 ARG A O 1
ATOM 767 N N . LYS A 1 92 ? -20.196 -20.372 16.616 1.00 46.94 92 LYS A N 1
ATOM 768 C CA . LYS A 1 92 ? -21.247 -19.726 17.394 1.00 46.94 92 LYS A CA 1
ATOM 769 C C . LYS A 1 92 ? -21.323 -20.524 18.690 1.00 46.94 92 LYS A C 1
ATOM 771 O O . LYS A 1 92 ? -21.766 -21.670 18.674 1.00 46.94 92 LYS A O 1
ATOM 776 N N . ARG A 1 93 ? -20.781 -19.985 19.778 1.00 43.88 93 ARG A N 1
ATOM 777 C CA . ARG A 1 93 ? -21.105 -20.487 21.104 1.00 43.88 93 ARG A CA 1
ATOM 778 C C . ARG A 1 93 ? -22.382 -19.745 21.455 1.00 43.88 93 ARG A C 1
ATOM 780 O O . ARG A 1 93 ? -22.337 -18.536 21.640 1.00 43.88 93 ARG A O 1
ATOM 787 N N . ASN A 1 94 ? -23.501 -20.462 21.369 1.00 37.59 94 ASN A N 1
ATOM 788 C CA . ASN A 1 94 ? -24.773 -20.015 21.915 1.00 37.59 94 ASN A CA 1
ATOM 789 C C . ASN A 1 94 ? -24.528 -19.504 23.336 1.00 37.59 94 ASN A C 1
ATOM 791 O O . ASN A 1 94 ? -23.945 -20.222 24.149 1.00 37.59 94 ASN A O 1
ATOM 795 N N . GLU A 1 95 ? -24.970 -18.285 23.601 1.00 39.69 95 GLU A N 1
ATOM 796 C CA . GLU A 1 95 ? -25.286 -17.832 24.946 1.00 39.69 95 GLU A CA 1
ATOM 797 C C . GLU A 1 95 ? -26.715 -18.312 25.233 1.00 39.69 95 GLU A C 1
ATOM 799 O O . GLU A 1 95 ? -27.652 -17.905 24.543 1.00 39.69 95 GLU A O 1
ATOM 804 N N . ALA A 1 96 ? -26.847 -19.252 26.171 1.00 44.91 96 ALA A N 1
ATOM 805 C CA . ALA A 1 96 ? -28.073 -19.634 26.868 1.00 44.91 96 ALA A CA 1
ATOM 806 C C . ALA A 1 96 ? -27.679 -20.201 28.235 1.00 44.91 96 ALA A C 1
ATOM 808 O O . ALA A 1 96 ? -26.717 -21.006 28.261 1.00 44.91 96 ALA A O 1
#

pLDDT: mean 71.38, std 16.75, range [33.16, 90.88]

Radius of gyration: 20.63 Å; chains: 1; bounding box: 50×42×56 Å

Foldseek 3Di:
DDDDDDPDPPPPVVVVLVVLVVPDPPPQPWDADPVDRDTHSDPVVVVVVVLVVDDPVPQPWDADPPDRDIHSDPVVVVVCCVPVVVVPPPPPPDDD

Secondary structure (DSSP, 8-state):
--------TTHHHHHHHHHTTTS-GGG---EE-SSSS-EESSHHHHHHHHTTTS-TTTS--EE-SSSS-EESSHHHHHHHHHHTTTT---------

Organism: NCBI:txid1265417

=== Feature glossary ===
A reading guide for the features in this record.

Start from the sequence.

  · This is the polypeptide sequence — one letter per residue, N-terminus first. Length ranges from a few dozen residues for small domains to over a thousand for large multi-domain proteins.

Fold it, and you get atomic coordinates and the backbone conformation that goes with them.

  · Structure coordinates are given as an mmCIF _atom_site loop: one row per atom with element, residue name, chain id, sequence number, and x/y/z position in Å. Only the four main-chain atoms per residue are included here; side chains are omitted to keep the record compact.

  · Backbone dihedral angles. Every residue except chain termini has a φ (preceding-C → N → Cα → C) and a ψ (N → Cα → C → next-N). They are reported in degrees following the IUPAC sign convention. Secondary structure is essentially a statement about which (φ, ψ) basin each residue occupies.

  · The SS8 string is DSSP's per-residue secondary-structure call. α-helix (H) means an i→i+4 H-bond ladder; β-strand (E) means the residue participates in a β-sheet; 3₁₀ (G) and π (I) are tighter and wider helices; T/S are turns/bends; '-' is loop.

  · SS3 is a coarse helix/strand/coil call (letters a/b/c) made by the P-SEA algorithm from inter-Cα distances and dihedrals. It is less detailed than DSSP but needs only Cα positions.

Summarize the fold with a handful of shape descriptors and a per-residue structural alphabet.

  · Radius of gyration (Rg) is the root-mean-square distance of Cα atoms from their centroid — a single number for overall size and compactness. A globular domain of N residues has Rg ≈ 2.2·N^0.38 Å; an extended or disordered chain has a much larger Rg. The Cα contact count is the number of residue pairs whose Cα atoms are within 8 Å and are more than four positions apart in sequence — a standard proxy for tertiary packing density. The bounding box is the smallest axis-aligned box enclosing all Cα atoms.

  · The Foldseek 3Di string encodes local tertiary geometry as a 20-letter alphabet — one character per residue — derived from the relative positions of nearby Cα atoms. Unlike the amino-acid sequence, 3Di is a direct function of the 3D structure, so two proteins with the same fold have similar 3Di strings even at low sequence identity.

  · Solvent-accessible surface area (SASA) is the area in Å² traced out by the centre of a 1.4 Å probe sphere (a water molecule) rolled over the protein's van der Waals surface (Shrake–Rupley / Lee–Richards construction). Buried residues have near-zero SASA; fully exposed residues can exceed 200 Å². The total SASA scales roughly with the number of surface residues.

Ask how reliable the model is.

  · pLDDT (predicted Local Distance Difference Test) is AlphaFold's per-residue confidence score, ranging from 0 to 100. Values above 90 indicate high confidence (typically well-packed cores); 70–90 is confident; 50–70 low confidence; below 50 usually means the region is disordered or the prediction is unreliable there. AlphaFold stores pLDDT in the mmCIF B-factor column.

  · B-factor (Debye–Waller factor) reflects atomic displacement in the crystal lattice. It is an experimental observable (units Å²), not a prediction; low values mean the atom is pinned down, high values mean it moves or is heterogeneous across the crystal.

  · Predicted Aligned Error (PAE) is an AlphaFold confidence matrix: entry (i, j) is the expected error in the position of residue j, in ångströms, when the prediction is superimposed on the true structure at residue i. Low PAE within a block of residues means that block is internally rigid and well-predicted; high PAE between two blocks means their relative placement is uncertain even if each block individually is confident.

Place it in context: what it resembles, what it is annotated as, and how it looks.

  · Nearest PDB neighbors are the top structural matches found by Foldseek when searching this structure against the entire Protein Data Bank. Each hit reports a TM-score (0 to 1; >0.5 almost always implies the same fold) and an E-value. These are *structural* homologs — they may share no detectable sequence similarity.

  · Functional annotations link the protein to curated databases. InterPro entries identify conserved domains and families by matching the sequence against member-database signatures (Pfam, PROSITE, CDD, …). Gene Ontology (GO) terms describe molecular function, biological process, and cellular component in a controlled vocabulary. CATH places the structure in a hierarchical fold classification (Class/Architecture/Topology/Homologous-superfamily). The organism is the source species.

  · Three diagnostic plots accompany the record. The Cα contact map visualizes the tertiary structure as a 2D adjacency matrix (8 Å cutoff, sequence-local contacts suppressed). The Ramachandran plot shows the distribution of backbone (φ, ψ) torsions, with points in the α and β basins reflecting secondary structure content. The PAE plot shows AlphaFold's inter-residue confidence as a color matrix.

  · Six rendered views show the 3D structure from the faces of a cube — i.e. along ±x, ±y, ±z. Rendering representation is drawn randomly per protein from cartoon (secondary-structure ribbons), sticks (backbone bonds), or molecular surface; coloring is either N→C rainbow (blue at the N-terminus through red at the C-terminus) or one color per chain.